Protein AF-A0A6C2UGC4-F1 (afd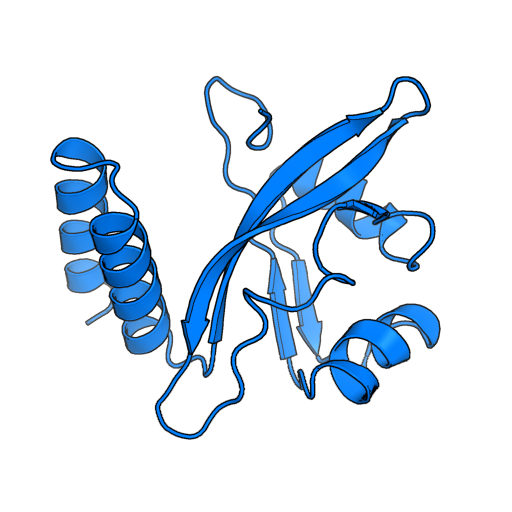b_monomer)

Sequence (134 aa):
MLLGALAHIAEKLTTDSGDDALYEILSTLGMAVGVDRTYLFDFKLLPAGNLIASQRAEWVEVGQDRQIANPELQSFDMAESGFADWNEKMHNGEVVACRASELSAAQQEVLLEMQGILSIAFVPVFANGTLRWL

Solvent-accessible surface area (backbone atoms only — not comparable to full-atom values): 7687 Å² total; per-residue (Å²): 109,55,70,60,40,51,51,51,38,54,53,43,68,76,74,46,86,48,72,68,46,52,37,51,40,30,41,44,49,20,66,55,74,71,47,64,61,31,77,40,67,39,35,42,76,44,97,89,70,47,47,27,34,27,61,73,48,61,27,64,42,94,92,56,88,85,59,80,84,41,66,76,48,48,69,27,49,36,47,85,52,62,37,48,73,52,53,57,38,33,73,73,62,38,70,50,72,51,48,30,89,79,50,56,72,58,41,24,45,57,35,33,70,72,64,67,35,65,58,52,73,49,71,60,56,67,53,97,89,35,69,35,61,123

Organism: NCBI:txid2750658

Mean predicted aligned error: 3.95 Å

Secondary structure (DSSP, 8-state):
-HHHHHHHHHHHHHH--SHHHHHHHHHHHHHHHT-SEEEEEEEEE-TTSPEEEEEEEEEE-TTSPP-TT-GGGSSEETTTTT-HHHHHHHHTT--EEEEGGGS-HHHHIIIIITT--SEEEE---EETTEE-B-

Foldseek 3Di:
DLVVLVVVLVVLVVPDDDQVSVQVNFVSNCVSVVHQKGWDWAWDQDPVRWIFTATDHMDGHPPFDDCNPPCCNGRPTCVVLPNPVVSVCLFVQHKDKDALVVDDPSSVCVQCVPRNHGIDIDGFDDDPSGRHHD

InterPro domains:
  IPR029016 GAF-like domain superfamily [G3DSA:3.30.450.40] (9-133)

Radius of gyration: 14.92 Å; Cα contacts (8 Å, |Δi|>4): 199; chains: 1; bounding box: 39×34×37 Å

pLDDT: mean 90.77, std 7.33, range [45.5, 97.31]

Nearest PDB structures (foldseek):
  7bmh-assembly2_B  TM=3.321E-01  e=2.075E+00  Plenodomus lingam
  3aot-assembly1_A  TM=5.809E-01  e=4.343E+00  Bombyx mori
  3a1z-assembly3_C  TM=4.392E-01  e=4.084E+00  Bombyx mori
  3aos-assembly1_A  TM=5.176E-01  e=5.555E+00  Bombyx mori
  3e8t-assembly1_A  TM=3.695E-01  e=3.002E+00  Epiphyas postvittana

Structure (mmCIF, N/CA/C/O backbone):
data_AF-A0A6C2UGC4-F1
#
_entry.id   AF-A0A6C2UGC4-F1
#
loop_
_atom_site.group_PDB
_atom_site.id
_atom_site.type_symbol
_atom_site.label_atom_id
_atom_site.label_alt_id
_atom_site.label_comp_id
_atom_site.label_asym_id
_atom_site.label_entity_id
_atom_site.label_seq_id
_atom_site.pdbx_PDB_ins_code
_atom_site.Cartn_x
_atom_site.Cartn_y
_atom_site.Cartn_z
_atom_site.occupancy
_atom_site.B_iso_or_equiv
_atom_site.auth_seq_id
_atom_site.auth_comp_id
_atom_site.auth_asym_id
_atom_site.auth_atom_id
_atom_site.pdbx_PDB_model_num
ATOM 1 N N . MET A 1 1 ? 11.108 -18.163 -7.708 1.00 75.75 1 MET A N 1
ATOM 2 C CA . MET A 1 1 ? 9.922 -18.729 -7.017 1.00 75.75 1 MET A CA 1
ATOM 3 C C . MET A 1 1 ? 9.711 -17.986 -5.704 1.00 75.75 1 MET A C 1
ATOM 5 O O . MET A 1 1 ? 10.706 -17.627 -5.086 1.00 75.75 1 MET A O 1
ATOM 9 N N . LEU A 1 2 ? 8.456 -17.787 -5.285 1.00 91.62 2 LEU A N 1
ATOM 10 C CA . LEU A 1 2 ? 8.039 -16.965 -4.133 1.00 91.62 2 LEU A CA 1
ATOM 11 C C . LEU A 1 2 ? 8.833 -17.211 -2.834 1.00 91.62 2 LEU A C 1
ATOM 13 O O . LEU A 1 2 ? 9.222 -16.261 -2.166 1.00 91.62 2 LEU A O 1
ATOM 17 N N . LEU A 1 3 ? 9.148 -18.469 -2.504 1.00 93.56 3 LEU A N 1
ATOM 18 C CA . LEU A 1 3 ? 9.935 -18.801 -1.305 1.00 93.56 3 LEU A CA 1
ATOM 19 C C . LEU A 1 3 ? 11.361 -18.226 -1.330 1.00 93.56 3 LEU A C 1
ATOM 21 O O . LEU A 1 3 ? 11.877 -17.830 -0.292 1.00 93.56 3 LEU A O 1
ATOM 25 N N . GLY A 1 4 ? 11.987 -18.148 -2.508 1.00 94.12 4 GLY A N 1
ATOM 26 C CA . GLY A 1 4 ? 13.308 -17.531 -2.654 1.00 94.12 4 GLY A CA 1
ATOM 27 C C . GLY A 1 4 ? 13.261 -16.015 -2.463 1.00 94.12 4 GLY A C 1
ATOM 28 O O . GLY A 1 4 ? 14.135 -15.455 -1.814 1.00 94.12 4 GLY A O 1
ATOM 29 N N . ALA A 1 5 ? 12.203 -15.369 -2.961 1.00 94.75 5 ALA A N 1
ATOM 30 C CA . ALA A 1 5 ? 11.967 -13.943 -2.740 1.00 94.75 5 ALA A CA 1
ATOM 31 C C . ALA A 1 5 ? 11.750 -13.633 -1.251 1.00 94.75 5 ALA A C 1
ATOM 33 O O . ALA A 1 5 ? 12.335 -12.692 -0.730 1.00 94.75 5 ALA A O 1
ATOM 34 N N . LEU A 1 6 ? 10.977 -14.467 -0.547 1.00 94.06 6 LEU A N 1
ATOM 35 C CA . LEU A 1 6 ? 10.776 -14.333 0.899 1.00 94.06 6 LEU A CA 1
ATOM 36 C C . LEU A 1 6 ? 12.083 -14.466 1.689 1.00 94.06 6 LEU A C 1
ATOM 38 O O . LEU A 1 6 ? 12.327 -13.663 2.586 1.00 94.06 6 LEU A O 1
ATOM 42 N N . ALA A 1 7 ? 12.927 -15.447 1.352 1.00 94.00 7 ALA A N 1
ATOM 43 C CA . ALA A 1 7 ? 14.232 -15.610 1.992 1.00 94.00 7 ALA A CA 1
ATOM 44 C C . ALA A 1 7 ? 15.131 -14.378 1.778 1.00 94.00 7 ALA A C 1
ATOM 46 O O . ALA A 1 7 ? 15.701 -13.873 2.742 1.00 94.00 7 ALA A O 1
ATOM 47 N N . HIS A 1 8 ? 15.186 -13.856 0.547 1.00 93.44 8 HIS A N 1
ATOM 48 C CA . HIS A 1 8 ? 15.947 -12.647 0.209 1.00 93.44 8 HIS A CA 1
ATOM 49 C C . HIS A 1 8 ? 15.455 -11.411 0.970 1.00 93.44 8 HIS A C 1
ATOM 51 O O . HIS A 1 8 ? 16.244 -10.681 1.563 1.00 93.44 8 HIS A O 1
ATOM 57 N N . ILE A 1 9 ? 14.135 -11.200 1.011 1.00 93.75 9 ILE A N 1
ATOM 58 C CA . ILE A 1 9 ? 13.521 -10.094 1.757 1.00 93.75 9 ILE A CA 1
ATOM 59 C C . ILE A 1 9 ? 13.868 -10.189 3.249 1.00 93.75 9 ILE A C 1
ATOM 61 O O . ILE A 1 9 ? 14.235 -9.182 3.853 1.00 93.75 9 ILE A O 1
ATOM 65 N N . ALA A 1 10 ? 13.787 -11.384 3.844 1.00 92.06 10 ALA A N 1
ATOM 66 C CA . ALA A 1 10 ? 14.123 -11.591 5.250 1.00 92.06 10 ALA A CA 1
ATOM 67 C C . ALA A 1 10 ? 15.601 -11.283 5.544 1.00 92.06 10 ALA A C 1
ATOM 69 O O . ALA A 1 10 ? 15.897 -10.587 6.512 1.00 92.06 10 ALA A O 1
ATOM 70 N N . GLU A 1 11 ? 16.522 -11.745 4.695 1.00 91.81 11 GLU A N 1
ATOM 71 C CA . GLU A 1 11 ? 17.949 -11.425 4.805 1.00 91.81 11 GLU A CA 1
ATOM 72 C C . GLU A 1 11 ? 18.182 -9.912 4.725 1.00 91.81 11 GLU A C 1
ATOM 74 O O . GLU A 1 11 ? 18.839 -9.330 5.595 1.00 91.81 11 GLU A O 1
ATOM 79 N N . LYS A 1 12 ? 17.573 -9.245 3.740 1.00 91.06 12 LYS A N 1
ATOM 80 C CA . LYS A 1 12 ? 17.740 -7.804 3.542 1.00 91.06 12 LYS A CA 1
ATOM 81 C C . LYS A 1 12 ? 17.233 -6.992 4.735 1.00 91.06 12 LYS A C 1
ATOM 83 O O . LYS A 1 12 ? 17.954 -6.129 5.226 1.00 91.06 12 LYS A O 1
ATOM 88 N N . LEU A 1 13 ? 16.059 -7.337 5.270 1.00 87.12 13 LEU A N 1
ATOM 89 C CA . LEU A 1 13 ? 15.481 -6.690 6.456 1.00 87.12 13 LEU A CA 1
ATOM 90 C C . LEU A 1 13 ? 16.383 -6.772 7.700 1.00 87.12 13 LEU A C 1
ATOM 92 O O . LEU A 1 13 ? 16.286 -5.919 8.578 1.00 87.12 13 LEU A O 1
ATOM 96 N N . THR A 1 14 ? 17.244 -7.790 7.795 1.00 86.62 14 THR A N 1
ATOM 97 C CA . THR A 1 14 ? 18.179 -7.957 8.925 1.00 86.62 14 THR A CA 1
ATOM 98 C C . THR A 1 14 ? 19.535 -7.285 8.736 1.00 86.62 14 THR A C 1
ATOM 100 O O . THR A 1 14 ? 20.288 -7.162 9.702 1.00 86.62 14 THR A O 1
ATOM 103 N N . THR A 1 15 ? 1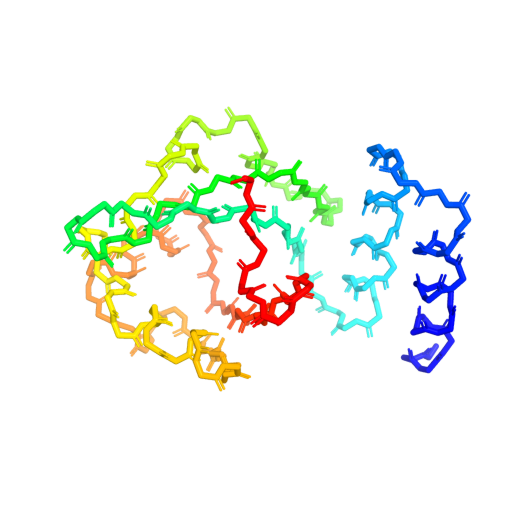9.867 -6.867 7.515 1.00 87.50 15 THR A N 1
ATOM 104 C CA . THR A 1 15 ? 21.217 -6.412 7.153 1.00 87.50 15 THR A CA 1
ATOM 105 C C . THR A 1 15 ? 21.280 -4.932 6.795 1.00 87.50 15 THR A C 1
ATOM 107 O O . THR A 1 15 ? 22.328 -4.320 6.994 1.00 87.50 15 THR A O 1
ATOM 110 N N . ASP A 1 16 ? 20.183 -4.343 6.313 1.00 83.25 16 ASP A N 1
ATOM 111 C CA . ASP A 1 16 ? 20.132 -2.949 5.875 1.00 83.25 16 ASP A CA 1
ATOM 112 C C . ASP A 1 16 ? 18.720 -2.362 6.042 1.00 83.25 16 ASP A C 1
ATOM 114 O O . ASP A 1 16 ? 17.713 -3.013 5.764 1.00 83.25 16 ASP A O 1
ATOM 118 N N . SER A 1 17 ? 18.647 -1.114 6.499 1.00 76.12 17 SER A N 1
ATOM 119 C CA . SER A 1 17 ? 17.405 -0.362 6.708 1.00 76.12 17 SER A CA 1
ATOM 120 C C . SER A 1 17 ? 17.333 0.935 5.896 1.00 76.12 17 SER A C 1
ATOM 122 O O . SER A 1 17 ? 16.423 1.741 6.106 1.00 76.12 17 SER A O 1
ATOM 124 N N . GLY A 1 18 ? 18.275 1.146 4.974 1.00 87.12 18 GLY A N 1
ATOM 125 C CA . GLY A 1 18 ? 18.298 2.289 4.070 1.00 87.12 18 GLY A CA 1
ATOM 126 C C . GLY A 1 18 ? 17.210 2.249 2.993 1.00 87.12 18 GLY A C 1
ATOM 127 O O . GLY A 1 18 ? 16.575 1.225 2.733 1.00 87.12 18 GLY A O 1
ATOM 128 N N . ASP A 1 19 ? 17.020 3.386 2.324 1.00 85.88 19 ASP A N 1
ATOM 129 C CA . ASP A 1 19 ? 16.008 3.540 1.272 1.00 85.88 19 ASP A CA 1
ATOM 130 C C . ASP A 1 19 ? 16.268 2.607 0.070 1.00 85.88 19 ASP A C 1
ATOM 132 O O . ASP A 1 19 ? 15.323 2.041 -0.484 1.00 85.88 19 ASP A O 1
ATOM 136 N N . ASP A 1 20 ? 17.537 2.359 -0.274 1.00 88.62 20 ASP A N 1
ATOM 137 C CA . ASP A 1 20 ? 17.920 1.407 -1.328 1.00 88.62 20 ASP A CA 1
ATOM 138 C C . ASP A 1 20 ? 17.507 -0.030 -0.975 1.00 88.62 20 ASP A C 1
ATOM 140 O O . ASP A 1 20 ? 17.025 -0.777 -1.830 1.00 88.62 20 ASP A O 1
ATOM 144 N N . ALA A 1 21 ? 17.625 -0.413 0.301 1.00 91.69 21 ALA A N 1
ATOM 145 C CA . ALA A 1 21 ? 17.188 -1.719 0.776 1.00 91.69 21 ALA A CA 1
ATOM 146 C C . ALA A 1 21 ? 15.667 -1.870 0.712 1.00 91.69 21 ALA A C 1
ATOM 148 O O . ALA A 1 21 ? 15.171 -2.917 0.295 1.00 91.69 21 ALA A O 1
ATOM 149 N N . LEU A 1 22 ? 14.920 -0.819 1.064 1.00 91.94 22 LEU A N 1
ATOM 150 C CA . LEU A 1 22 ? 13.462 -0.808 0.935 1.00 91.94 22 LEU A CA 1
ATOM 151 C C . LEU A 1 22 ? 13.026 -0.952 -0.525 1.00 91.94 22 LEU A C 1
ATOM 153 O O . LEU A 1 22 ? 12.124 -1.738 -0.811 1.00 91.94 22 LEU A O 1
ATOM 157 N N . TYR A 1 23 ? 13.677 -0.248 -1.453 1.00 93.31 23 TYR A N 1
ATOM 158 C CA . TYR A 1 23 ? 13.400 -0.396 -2.881 1.00 93.31 23 TYR A CA 1
ATOM 159 C C . TYR A 1 23 ? 13.679 -1.824 -3.374 1.00 93.31 23 TYR A C 1
ATOM 161 O O . TYR A 1 23 ? 12.867 -2.413 -4.090 1.00 93.31 23 TYR A O 1
ATOM 169 N N . GLU A 1 24 ? 14.798 -2.421 -2.961 1.00 95.00 24 GLU A N 1
ATOM 170 C CA . GLU A 1 24 ? 15.148 -3.800 -3.313 1.00 95.00 24 GLU A CA 1
ATOM 171 C C . GLU A 1 24 ? 14.126 -4.813 -2.766 1.00 95.00 24 GLU A C 1
ATOM 173 O O . GLU A 1 24 ? 13.689 -5.711 -3.490 1.00 95.00 24 GLU A O 1
ATOM 178 N N . ILE A 1 25 ? 13.681 -4.637 -1.520 1.00 95.44 25 ILE A N 1
ATOM 179 C CA . ILE A 1 25 ? 12.643 -5.466 -0.892 1.00 95.44 25 ILE A CA 1
ATOM 180 C C . ILE A 1 25 ? 11.327 -5.366 -1.669 1.00 95.44 25 ILE A C 1
ATOM 182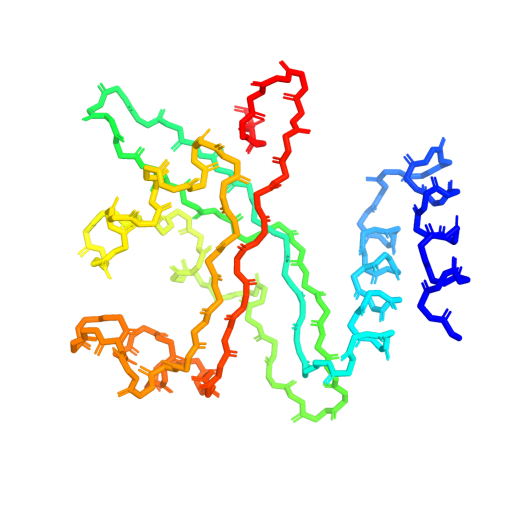 O O . ILE A 1 25 ? 10.741 -6.391 -2.025 1.00 95.44 25 ILE A O 1
ATOM 186 N N . LEU A 1 26 ? 10.876 -4.142 -1.951 1.00 96.00 26 LEU A N 1
ATOM 187 C CA . LEU A 1 26 ? 9.627 -3.889 -2.666 1.00 96.00 26 LEU A CA 1
ATOM 188 C C . LEU A 1 26 ? 9.677 -4.444 -4.095 1.00 96.00 26 LEU A C 1
ATOM 190 O O . LEU A 1 26 ? 8.756 -5.145 -4.506 1.00 96.00 26 LEU A O 1
ATOM 194 N N . SER A 1 27 ? 10.781 -4.243 -4.817 1.00 96.94 27 SER A N 1
ATOM 195 C CA . SER A 1 27 ? 10.949 -4.795 -6.168 1.00 96.94 27 SER A CA 1
ATOM 196 C C .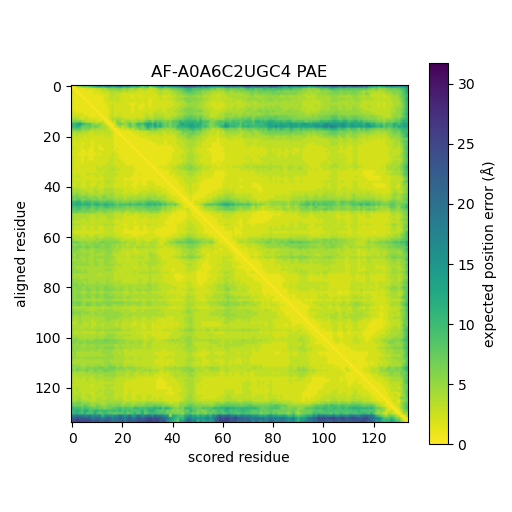 SER A 1 27 ? 10.965 -6.323 -6.186 1.00 96.94 27 SER A C 1
ATOM 198 O O . SER A 1 27 ? 10.295 -6.944 -7.012 1.00 96.94 27 SER A O 1
ATOM 200 N N . THR A 1 28 ? 11.666 -6.948 -5.236 1.00 96.94 28 THR A N 1
ATOM 201 C CA . THR A 1 28 ? 11.698 -8.407 -5.076 1.00 96.94 28 THR A CA 1
ATOM 202 C C . THR A 1 28 ? 10.300 -8.963 -4.809 1.00 96.94 28 THR A C 1
ATOM 204 O O . THR A 1 28 ? 9.913 -9.971 -5.405 1.00 96.94 28 THR A O 1
ATOM 207 N N . LEU A 1 29 ? 9.523 -8.297 -3.948 1.00 96.06 29 LEU A N 1
ATOM 208 C CA . LEU A 1 29 ? 8.139 -8.664 -3.661 1.00 96.06 29 LEU A CA 1
ATOM 209 C C . LEU A 1 29 ? 7.253 -8.514 -4.902 1.00 96.06 29 LEU A C 1
ATOM 211 O O . LEU A 1 29 ? 6.545 -9.454 -5.264 1.00 96.06 29 LEU A O 1
ATOM 215 N N 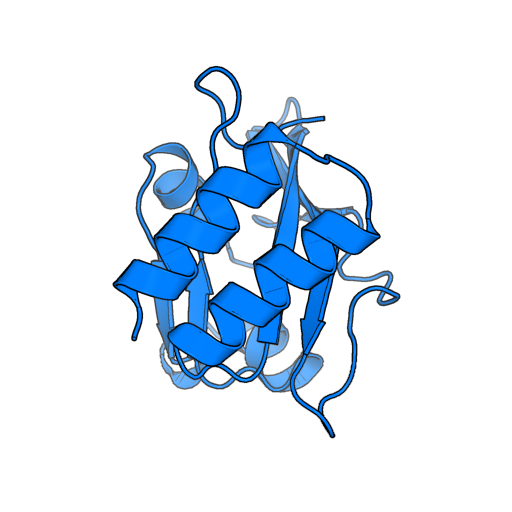. GLY A 1 30 ? 7.320 -7.360 -5.566 1.00 96.12 30 GLY A N 1
ATOM 216 C CA . GLY A 1 30 ? 6.502 -7.039 -6.731 1.00 96.12 30 GLY A CA 1
ATOM 217 C C . GLY A 1 30 ? 6.692 -8.036 -7.870 1.00 96.12 30 GLY A C 1
ATOM 218 O O . GLY A 1 30 ? 5.723 -8.627 -8.347 1.00 96.12 30 GLY A O 1
ATOM 219 N N . MET A 1 31 ? 7.950 -8.334 -8.211 1.00 96.19 31 MET A N 1
ATOM 220 C CA . MET A 1 31 ? 8.294 -9.343 -9.217 1.00 96.19 31 MET A CA 1
ATOM 221 C C . MET A 1 31 ? 7.849 -10.757 -8.820 1.00 96.19 31 MET A C 1
ATOM 223 O O . MET A 1 31 ? 7.442 -11.541 -9.675 1.00 96.19 31 MET A O 1
ATOM 227 N N . ALA A 1 32 ? 7.935 -11.118 -7.536 1.00 96.44 32 ALA A N 1
ATOM 228 C CA . ALA A 1 32 ? 7.577 -12.458 -7.074 1.00 96.44 32 ALA A CA 1
ATOM 229 C C . ALA A 1 32 ? 6.063 -12.715 -7.067 1.00 96.44 32 ALA A C 1
ATOM 231 O O . ALA A 1 32 ? 5.649 -13.857 -7.277 1.00 96.44 32 ALA A O 1
ATOM 232 N N . VAL A 1 33 ? 5.261 -11.679 -6.805 1.00 95.00 33 VAL A N 1
ATOM 233 C CA . VAL A 1 33 ? 3.790 -11.749 -6.783 1.00 95.00 33 VAL A CA 1
ATOM 234 C C . VAL A 1 33 ? 3.187 -11.423 -8.158 1.00 95.00 33 VAL A C 1
ATOM 236 O O . VAL A 1 33 ? 2.060 -11.824 -8.432 1.00 95.00 33 VAL A O 1
ATOM 239 N N . GLY A 1 34 ? 3.945 -10.773 -9.046 1.00 95.19 34 GLY A N 1
ATOM 240 C CA . GLY A 1 34 ? 3.493 -10.403 -10.388 1.00 95.19 34 GLY A CA 1
ATOM 241 C C . GLY A 1 34 ? 2.532 -9.216 -10.371 1.00 95.19 34 GLY A C 1
ATOM 242 O O . GLY A 1 34 ? 1.505 -9.256 -11.042 1.00 95.19 34 GLY A O 1
ATOM 243 N N . VAL A 1 35 ? 2.837 -8.200 -9.558 1.00 96.25 35 VAL A N 1
ATOM 244 C CA . VAL A 1 3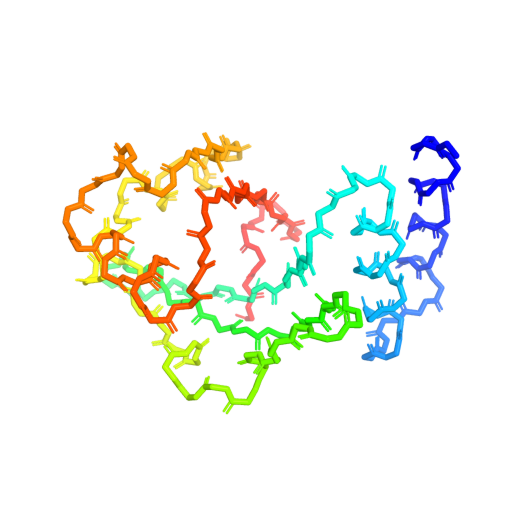5 ? 2.067 -6.948 -9.480 1.00 96.25 35 VAL A CA 1
ATOM 245 C C . VAL A 1 35 ? 2.825 -5.804 -10.140 1.00 96.25 35 VAL A C 1
ATOM 247 O O . VAL A 1 35 ? 4.054 -5.790 -10.136 1.00 96.25 35 VAL A O 1
ATOM 250 N N . ASP A 1 36 ? 2.089 -4.809 -10.630 1.00 97.19 36 ASP A N 1
ATOM 251 C CA . ASP A 1 36 ? 2.680 -3.657 -11.320 1.00 97.19 36 ASP A CA 1
ATOM 252 C C . ASP A 1 36 ? 3.388 -2.699 -10.353 1.00 97.19 36 ASP A C 1
ATOM 254 O O . ASP A 1 36 ? 4.290 -1.960 -10.741 1.00 97.19 36 ASP A O 1
ATOM 258 N N . ARG A 1 37 ? 2.928 -2.636 -9.094 1.00 97.12 37 ARG A N 1
ATOM 259 C CA . ARG A 1 37 ? 3.376 -1.651 -8.099 1.00 97.12 37 ARG A CA 1
ATOM 260 C C . ARG A 1 37 ? 3.334 -2.241 -6.693 1.00 97.12 37 ARG A C 1
ATOM 262 O O . ARG A 1 37 ? 2.426 -2.997 -6.352 1.00 97.12 37 ARG A O 1
ATOM 269 N N . THR A 1 38 ? 4.297 -1.858 -5.862 1.00 97.19 38 THR A N 1
ATOM 270 C CA . THR A 1 38 ? 4.330 -2.180 -4.428 1.00 97.19 38 THR A CA 1
ATOM 271 C C . THR A 1 38 ? 4.728 -0.955 -3.629 1.00 97.19 38 THR A C 1
ATOM 273 O O . THR A 1 38 ? 5.672 -0.246 -3.984 1.00 97.19 38 THR A O 1
ATOM 276 N N . TYR A 1 39 ? 4.045 -0.757 -2.509 1.00 95.12 39 TYR A N 1
ATOM 277 C CA . TYR A 1 39 ? 4.179 0.426 -1.679 1.00 95.12 39 TYR A CA 1
ATOM 278 C C . TYR A 1 39 ? 4.474 0.045 -0.240 1.00 95.12 39 TYR A C 1
ATOM 280 O O . TYR A 1 39 ? 4.034 -0.996 0.247 1.00 95.12 39 TYR A O 1
ATOM 288 N N . LEU A 1 40 ? 5.157 0.944 0.454 1.00 94.06 40 LEU A N 1
ATOM 289 C CA . LEU A 1 40 ? 5.234 0.939 1.902 1.00 94.06 40 LEU A CA 1
ATOM 290 C C . LEU A 1 40 ? 4.712 2.277 2.413 1.00 94.06 40 LEU A C 1
ATOM 292 O O . LEU A 1 40 ? 5.235 3.327 2.038 1.00 94.06 40 LEU A O 1
ATOM 296 N N . PHE A 1 41 ? 3.706 2.220 3.279 1.00 93.56 41 PHE A N 1
ATOM 297 C CA . PHE A 1 41 ? 3.144 3.376 3.967 1.00 93.56 41 PHE A CA 1
ATOM 298 C C . PHE A 1 41 ? 3.497 3.320 5.453 1.00 93.56 41 PHE A C 1
ATOM 300 O O . PHE A 1 41 ? 3.432 2.255 6.071 1.00 93.56 41 PHE A O 1
ATOM 307 N N . ASP A 1 42 ? 3.855 4.474 6.007 1.00 92.19 42 ASP A N 1
ATOM 308 C CA . ASP A 1 42 ? 3.861 4.706 7.447 1.00 92.19 42 ASP A CA 1
ATOM 309 C C . ASP A 1 42 ? 2.486 5.247 7.851 1.00 92.19 42 ASP A C 1
ATOM 311 O O . ASP A 1 42 ? 1.862 6.005 7.102 1.00 92.19 42 ASP A O 1
ATOM 315 N N . PHE A 1 43 ? 2.014 4.872 9.036 1.00 90.56 43 PHE A N 1
ATOM 316 C CA . PHE A 1 43 ? 0.747 5.357 9.568 1.00 90.56 43 PHE A CA 1
ATOM 317 C C . PHE A 1 43 ? 0.986 6.251 10.786 1.00 90.56 43 PHE A C 1
ATOM 319 O O . PHE A 1 43 ? 2.001 6.142 11.474 1.00 90.56 43 PHE A O 1
ATOM 326 N N . LYS A 1 44 ? 0.036 7.143 11.076 1.00 90.06 44 LYS A N 1
ATOM 327 C CA . LYS A 1 44 ? -0.053 7.925 12.317 1.00 90.06 44 LYS A CA 1
ATOM 328 C C . LYS A 1 44 ? -1.490 7.921 12.834 1.00 90.06 44 LYS A C 1
ATOM 330 O O . LYS A 1 44 ? -2.400 8.292 12.098 1.00 90.06 44 LYS A O 1
ATOM 335 N N . LEU A 1 45 ? -1.691 7.529 14.095 1.00 86.19 45 LEU A N 1
ATOM 336 C CA . LEU A 1 45 ? -2.999 7.581 14.748 1.00 86.19 45 LEU A CA 1
ATOM 337 C C . LEU A 1 45 ? -3.182 8.975 15.320 1.00 86.19 45 LEU A C 1
ATOM 339 O O . LEU A 1 45 ? -2.404 9.410 16.174 1.00 86.19 45 LEU A O 1
ATOM 343 N N . LEU A 1 46 ? -4.207 9.684 14.870 1.00 87.50 46 LEU A N 1
ATOM 344 C CA . LEU A 1 46 ? -4.579 10.942 15.500 1.00 87.50 46 LEU A CA 1
ATOM 345 C C . LEU A 1 46 ? -5.373 10.686 16.788 1.00 87.50 46 LEU A C 1
ATOM 347 O O . LEU A 1 46 ? -6.053 9.666 16.894 1.00 87.50 46 LEU A O 1
ATOM 351 N N . PRO A 1 47 ? -5.375 11.630 17.750 1.00 83.88 47 PRO A N 1
ATOM 352 C CA . PRO A 1 47 ? -6.180 11.515 18.971 1.00 83.88 47 PRO A CA 1
ATOM 353 C C . PRO A 1 47 ? -7.682 11.300 18.724 1.00 83.88 47 PRO A C 1
ATOM 355 O O . PRO A 1 47 ? -8.371 10.764 19.584 1.00 83.88 47 PRO A O 1
ATOM 358 N N . ALA A 1 48 ? -8.184 11.713 17.556 1.00 82.62 48 ALA A N 1
ATOM 359 C CA . ALA A 1 48 ? -9.567 11.508 17.130 1.00 82.62 48 ALA A CA 1
ATOM 360 C C . ALA A 1 48 ? -9.869 10.076 16.634 1.00 82.62 48 ALA A C 1
ATOM 362 O O . ALA A 1 48 ? -11.030 9.756 16.408 1.00 82.62 48 ALA A O 1
ATOM 363 N N . GLY A 1 49 ? -8.852 9.219 16.475 1.00 80.62 49 GLY A N 1
ATOM 364 C CA . GLY A 1 49 ? -8.980 7.844 15.977 1.00 80.62 49 GLY A CA 1
ATOM 365 C C . GLY A 1 49 ? -8.677 7.664 14.485 1.00 80.62 49 GLY A C 1
ATOM 366 O O . GLY A 1 49 ? -8.635 6.532 14.011 1.00 80.62 49 GLY A O 1
ATOM 367 N N . ASN A 1 50 ? -8.428 8.748 13.744 1.00 85.25 50 ASN A N 1
ATOM 368 C CA . ASN A 1 50 ? -8.136 8.684 12.310 1.00 85.25 50 ASN A CA 1
ATOM 369 C C . ASN A 1 50 ? -6.729 8.130 12.048 1.00 85.25 50 ASN A C 1
ATOM 371 O O . ASN A 1 50 ? -5.765 8.526 12.714 1.00 85.25 50 ASN A O 1
ATOM 375 N N . LEU A 1 51 ? -6.615 7.262 11.038 1.00 89.00 51 LEU A N 1
ATOM 376 C CA . LEU A 1 51 ? -5.336 6.843 10.471 1.00 89.00 51 LEU A CA 1
ATOM 377 C C . LEU A 1 51 ? -4.921 7.802 9.367 1.00 89.00 51 LEU A C 1
ATOM 379 O O . LEU A 1 51 ? -5.621 7.948 8.367 1.00 89.00 51 LEU A O 1
ATOM 383 N N . ILE A 1 52 ? -3.750 8.398 9.544 1.00 93.44 52 ILE A N 1
ATOM 384 C CA . ILE A 1 52 ? -3.090 9.204 8.528 1.00 93.44 52 ILE A CA 1
ATOM 385 C C . ILE A 1 52 ? -1.985 8.362 7.906 1.00 93.44 52 ILE A C 1
ATOM 387 O O . ILE A 1 52 ? -1.072 7.942 8.616 1.00 93.44 52 ILE A O 1
ATOM 391 N N . ALA A 1 53 ? -2.081 8.102 6.607 1.00 93.31 53 ALA A N 1
ATOM 392 C CA . ALA A 1 53 ? -1.095 7.350 5.847 1.00 93.31 53 ALA A CA 1
ATOM 393 C C . ALA A 1 53 ? -0.118 8.299 5.138 1.00 93.31 53 ALA A C 1
ATOM 395 O O . ALA A 1 53 ? -0.518 9.309 4.562 1.00 93.31 53 ALA A O 1
ATOM 396 N N . SER A 1 54 ? 1.165 7.953 5.138 1.00 95.19 54 SER A N 1
ATOM 397 C CA . SER A 1 54 ? 2.192 8.653 4.367 1.00 95.19 54 SER A CA 1
ATOM 398 C C . SER A 1 54 ? 3.047 7.648 3.616 1.00 95.19 54 SER A C 1
ATOM 400 O O . SER A 1 54 ? 3.588 6.709 4.205 1.00 95.19 54 SER A O 1
ATOM 402 N N . GLN A 1 55 ? 3.171 7.828 2.305 1.00 94.50 55 GLN A N 1
ATOM 403 C CA . GLN A 1 55 ? 3.960 6.930 1.473 1.00 94.50 55 GLN A CA 1
ATOM 404 C C . GLN A 1 55 ? 5.455 7.077 1.790 1.00 94.50 55 GLN A C 1
ATOM 406 O O . GLN A 1 55 ? 6.033 8.151 1.624 1.00 94.50 55 GLN A O 1
ATOM 411 N N . ARG A 1 56 ? 6.090 5.986 2.230 1.00 92.50 56 ARG A N 1
ATOM 412 C CA . ARG A 1 56 ? 7.503 5.951 2.641 1.00 92.50 56 ARG A CA 1
ATOM 413 C C . ARG A 1 56 ? 8.426 5.442 1.544 1.00 92.50 56 ARG A C 1
ATOM 415 O O . ARG A 1 56 ? 9.542 5.941 1.413 1.00 92.50 56 ARG A O 1
ATOM 422 N N . ALA A 1 57 ? 7.983 4.431 0.801 1.00 93.88 57 ALA A N 1
ATOM 423 C CA . ALA A 1 57 ? 8.745 3.831 -0.286 1.00 93.88 57 ALA A CA 1
ATOM 424 C C . ALA A 1 57 ? 7.826 3.261 -1.371 1.00 93.88 57 ALA A C 1
ATOM 426 O O . ALA A 1 57 ? 6.650 2.966 -1.142 1.00 93.88 57 ALA A O 1
ATOM 427 N N . GLU A 1 58 ? 8.388 3.110 -2.565 1.00 95.88 58 GLU A N 1
ATOM 428 C CA . GLU A 1 58 ? 7.679 2.662 -3.755 1.00 95.88 58 GLU A CA 1
ATOM 429 C C . GLU A 1 58 ? 8.617 1.900 -4.682 1.00 95.88 58 GLU A C 1
ATOM 431 O O . GLU A 1 58 ? 9.735 2.343 -4.957 1.00 95.88 58 GLU A O 1
ATOM 436 N N . TRP A 1 59 ? 8.101 0.808 -5.231 1.00 97.19 59 TRP A N 1
ATOM 437 C CA . TRP A 1 59 ? 8.590 0.224 -6.468 1.00 97.19 59 TRP A CA 1
ATOM 438 C C . TRP A 1 59 ? 7.445 0.139 -7.478 1.00 97.19 59 TRP A C 1
ATOM 440 O O . TRP A 1 59 ? 6.310 -0.178 -7.114 1.00 97.19 59 TRP A O 1
ATOM 450 N N . VAL A 1 60 ? 7.763 0.402 -8.744 1.00 96.94 60 VAL A N 1
ATOM 451 C CA . VAL A 1 60 ? 6.849 0.257 -9.877 1.00 96.94 60 VAL A CA 1
ATOM 452 C C . VAL A 1 60 ? 7.548 -0.509 -10.996 1.00 96.94 60 VAL A C 1
ATOM 454 O O . VAL A 1 60 ? 8.767 -0.391 -11.169 1.00 96.94 60 VAL A O 1
ATOM 457 N N . GLU A 1 61 ? 6.781 -1.275 -11.761 1.00 96.31 61 GLU A N 1
ATOM 458 C CA . GLU A 1 61 ? 7.241 -1.894 -12.996 1.00 96.31 61 GLU A CA 1
ATOM 459 C C . GLU A 1 61 ? 7.659 -0.822 -14.019 1.00 96.31 61 GLU A C 1
ATOM 461 O O . GLU A 1 61 ? 7.189 0.319 -14.018 1.00 96.31 61 GLU A O 1
ATOM 466 N N . VAL A 1 62 ? 8.575 -1.188 -14.915 1.00 92.38 62 VAL A N 1
ATOM 467 C CA . VAL A 1 62 ? 9.021 -0.318 -16.006 1.00 92.38 62 VAL A CA 1
ATOM 468 C C . VAL A 1 62 ? 7.829 0.134 -16.855 1.00 92.38 62 VAL A C 1
ATOM 470 O O . VAL A 1 62 ? 7.093 -0.683 -17.395 1.00 92.38 62 VAL A O 1
ATOM 473 N N . GLY A 1 63 ? 7.694 1.449 -17.026 1.00 90.81 63 GLY A N 1
ATOM 474 C CA . GLY A 1 63 ? 6.619 2.060 -17.813 1.00 90.81 63 GLY A CA 1
ATOM 475 C C . GLY A 1 63 ? 5.398 2.486 -16.996 1.00 90.81 63 GLY A C 1
ATOM 476 O O . GLY A 1 63 ? 4.510 3.112 -17.565 1.00 90.81 63 GLY A O 1
ATOM 477 N N . GLN A 1 64 ? 5.371 2.203 -15.691 1.00 91.38 64 GLN A N 1
ATOM 478 C CA . GLN A 1 64 ? 4.347 2.703 -14.774 1.00 91.38 64 GLN A CA 1
ATOM 479 C C . GLN A 1 64 ? 4.755 4.038 -14.141 1.00 91.38 64 GLN A C 1
ATOM 481 O O . GLN A 1 64 ? 5.934 4.281 -13.858 1.00 91.38 64 GLN A O 1
ATOM 486 N N . ASP A 1 65 ? 3.763 4.884 -13.865 1.00 90.56 65 ASP A N 1
ATOM 487 C CA . ASP A 1 65 ? 3.976 6.170 -13.204 1.00 90.56 65 ASP A CA 1
ATOM 488 C C . ASP A 1 65 ? 4.215 6.000 -11.701 1.00 90.56 65 ASP A C 1
ATOM 490 O O . ASP A 1 65 ? 3.479 5.311 -10.987 1.00 90.56 65 ASP A O 1
ATOM 494 N N . ARG A 1 66 ? 5.252 6.688 -11.221 1.00 92.62 66 ARG A N 1
ATOM 495 C CA . ARG A 1 66 ? 5.623 6.746 -9.807 1.00 92.62 66 ARG A CA 1
ATOM 496 C C . ARG A 1 66 ? 4.739 7.734 -9.059 1.00 92.62 66 ARG A C 1
ATOM 498 O O . ARG A 1 66 ? 4.522 8.849 -9.523 1.00 92.62 66 ARG A O 1
ATOM 505 N N . GLN A 1 67 ? 4.312 7.348 -7.867 1.00 93.06 67 GLN A N 1
ATOM 506 C CA . GLN A 1 67 ? 3.481 8.136 -6.964 1.00 93.06 67 GLN A CA 1
ATOM 507 C C . GLN A 1 67 ? 4.235 8.591 -5.709 1.00 93.06 67 GLN A C 1
ATOM 509 O O . GLN A 1 67 ? 3.709 9.400 -4.962 1.00 93.06 67 GLN A O 1
ATOM 514 N N . ILE A 1 68 ? 5.492 8.175 -5.495 1.00 92.06 68 ILE A N 1
ATOM 515 C CA . ILE A 1 68 ? 6.263 8.537 -4.286 1.00 92.06 68 ILE A CA 1
ATOM 516 C C . ILE A 1 68 ? 6.406 10.050 -4.037 1.00 92.06 68 ILE A C 1
ATOM 518 O O . ILE A 1 68 ? 6.588 10.478 -2.900 1.00 92.06 68 ILE A O 1
ATOM 522 N N . ALA A 1 69 ? 6.330 10.866 -5.092 1.00 92.56 69 ALA A N 1
ATOM 523 C CA . ALA A 1 69 ? 6.379 12.326 -5.013 1.00 92.56 69 ALA A CA 1
ATOM 524 C C . ALA A 1 69 ? 4.986 12.985 -5.018 1.00 92.56 69 ALA A C 1
ATOM 526 O O . ALA A 1 69 ? 4.900 14.211 -5.070 1.00 92.56 69 ALA A O 1
ATOM 527 N N . ASN A 1 70 ? 3.908 12.195 -4.995 1.00 92.62 70 ASN A N 1
ATOM 528 C CA . ASN A 1 70 ? 2.542 12.692 -4.981 1.00 92.62 70 ASN A CA 1
ATOM 529 C C . ASN A 1 70 ? 2.215 13.258 -3.585 1.00 92.62 70 ASN A C 1
ATOM 531 O O . ASN A 1 70 ? 2.174 12.494 -2.615 1.00 92.62 70 ASN A O 1
ATOM 535 N N . PRO A 1 71 ? 1.970 14.575 -3.453 1.00 93.38 71 PRO A N 1
ATOM 536 C CA . PRO A 1 71 ? 1.641 15.178 -2.166 1.00 93.38 71 PRO A CA 1
ATOM 537 C C . PRO A 1 71 ? 0.306 14.685 -1.594 1.00 93.38 71 PRO A C 1
ATOM 539 O O . PRO A 1 71 ? 0.133 14.730 -0.384 1.00 93.38 71 PRO A O 1
ATOM 542 N N . GLU A 1 72 ? -0.615 14.182 -2.418 1.00 91.50 72 GLU A N 1
ATOM 543 C CA . GLU A 1 72 ? -1.910 13.657 -1.960 1.00 91.50 72 GLU A CA 1
ATOM 544 C C . GLU A 1 72 ? -1.769 12.328 -1.208 1.00 91.50 72 GLU A C 1
ATOM 546 O O . GLU A 1 72 ? -2.613 11.988 -0.383 1.00 91.50 72 GLU A O 1
ATOM 551 N N . LEU A 1 73 ? -0.672 11.597 -1.433 1.00 92.44 73 LEU A N 1
ATOM 552 C CA . LEU A 1 73 ? -0.335 10.372 -0.698 1.00 92.44 73 LEU A CA 1
ATOM 553 C C . LEU A 1 73 ? 0.566 10.638 0.517 1.00 92.44 73 LEU A C 1
ATOM 555 O O . LEU A 1 73 ? 1.069 9.703 1.150 1.00 92.44 73 LEU A O 1
ATOM 559 N N . GLN A 1 74 ? 0.779 11.913 0.846 1.00 95.12 74 GLN A N 1
ATOM 560 C CA . GLN A 1 74 ? 1.479 12.351 2.042 1.00 95.12 74 GLN A CA 1
ATOM 561 C C . GLN A 1 74 ? 0.470 12.945 3.018 1.00 95.12 74 GLN A C 1
ATOM 563 O O . GLN A 1 74 ? -0.162 13.957 2.740 1.00 95.12 74 GLN A O 1
ATOM 568 N N . SER A 1 75 ? 0.362 12.353 4.206 1.00 93.88 75 SER A N 1
ATOM 569 C CA . SER A 1 75 ? -0.664 12.713 5.193 1.00 93.88 75 SER A CA 1
ATOM 570 C C . SER A 1 75 ? -2.104 12.483 4.709 1.00 93.88 75 SER A C 1
ATOM 572 O O . SER A 1 75 ? -3.000 13.271 5.000 1.00 93.88 75 SER A O 1
ATOM 574 N N . PHE A 1 76 ? -2.320 11.380 3.998 1.00 93.88 76 PHE A N 1
ATOM 575 C CA . PHE A 1 76 ? -3.613 10.940 3.491 1.00 93.88 76 PHE A CA 1
ATOM 576 C C . PHE A 1 76 ? -4.526 10.468 4.634 1.00 93.88 76 PHE A C 1
ATOM 578 O O . PHE A 1 76 ? -4.193 9.508 5.336 1.00 93.88 76 PHE A O 1
ATOM 585 N N . ASP A 1 77 ? -5.675 11.122 4.837 1.00 93.81 77 ASP A N 1
ATOM 586 C CA . ASP A 1 77 ? -6.663 10.690 5.833 1.00 93.81 77 ASP A CA 1
ATOM 587 C C . ASP A 1 77 ? -7.500 9.534 5.279 1.00 93.81 77 ASP A C 1
ATOM 589 O O . ASP A 1 77 ? -8.318 9.690 4.366 1.00 93.81 77 ASP A O 1
ATOM 593 N N . MET A 1 78 ? -7.295 8.352 5.860 1.00 92.69 78 MET A N 1
ATOM 594 C CA . MET A 1 78 ? -7.966 7.131 5.432 1.00 92.69 78 MET A CA 1
ATOM 595 C C . MET A 1 78 ? -9.482 7.206 5.629 1.00 92.69 78 MET A C 1
ATOM 597 O O . MET A 1 78 ? -10.235 6.701 4.803 1.00 92.69 78 MET A O 1
ATOM 601 N N . ALA A 1 79 ? -9.956 7.801 6.725 1.00 91.62 79 ALA A N 1
ATOM 602 C CA . ALA A 1 79 ? -11.381 7.829 7.028 1.00 91.62 79 ALA A CA 1
ATOM 603 C C . ALA A 1 79 ? -12.119 8.836 6.138 1.00 91.62 79 ALA A C 1
ATOM 605 O O . ALA A 1 79 ? -13.156 8.492 5.570 1.00 91.62 79 ALA A O 1
ATOM 606 N N . GLU A 1 80 ? -11.563 10.040 5.977 1.00 92.12 80 GLU A N 1
ATOM 607 C CA . GLU A 1 80 ? -12.131 11.088 5.117 1.00 92.12 80 GLU A CA 1
ATOM 608 C C . GLU A 1 80 ? -12.196 10.647 3.650 1.00 92.12 80 GLU A C 1
ATOM 610 O O . GLU A 1 80 ? -13.168 10.933 2.953 1.00 92.12 80 GLU A O 1
ATOM 615 N N . SER A 1 81 ? -11.222 9.847 3.217 1.00 91.19 81 SER A N 1
ATOM 616 C CA . SER A 1 81 ? -11.142 9.327 1.849 1.00 91.19 81 SER A CA 1
ATOM 617 C C . SER A 1 81 ? -11.962 8.049 1.613 1.00 91.19 81 SER A C 1
ATOM 619 O O . SER A 1 81 ? -11.836 7.408 0.572 1.00 91.19 81 SER A O 1
ATOM 621 N N . GLY A 1 82 ? -12.799 7.640 2.574 1.00 92.25 82 GLY A N 1
ATOM 622 C CA . GLY A 1 82 ? -13.709 6.500 2.420 1.00 92.25 82 GLY A CA 1
ATOM 623 C C . GLY A 1 82 ? -13.108 5.123 2.726 1.00 92.25 82 GLY A C 1
ATOM 624 O O . GLY A 1 82 ? -13.716 4.114 2.384 1.00 92.25 82 GLY A O 1
ATOM 625 N N . PHE A 1 83 ? -11.951 5.051 3.389 1.00 93.06 83 PHE A N 1
ATOM 626 C CA . PHE A 1 83 ? -11.268 3.812 3.801 1.00 93.06 83 PHE A CA 1
ATOM 627 C C . PHE A 1 83 ? -11.363 3.540 5.313 1.00 93.06 83 PHE A C 1
ATOM 629 O O . PHE A 1 83 ? -10.548 2.808 5.879 1.00 93.06 83 PHE A O 1
ATOM 636 N N . ALA A 1 84 ? -12.355 4.115 5.999 1.00 90.50 84 ALA A N 1
ATOM 637 C CA . ALA A 1 84 ? -12.545 3.926 7.439 1.00 90.50 84 ALA A CA 1
ATOM 638 C C . ALA A 1 84 ? -12.694 2.443 7.840 1.00 90.50 84 ALA A C 1
ATOM 640 O O . ALA A 1 84 ? -12.153 2.027 8.862 1.00 90.50 84 ALA A O 1
ATOM 641 N N . ASP A 1 85 ? -13.375 1.634 7.026 1.00 90.38 85 ASP A N 1
ATOM 642 C CA . ASP A 1 85 ? -13.560 0.197 7.263 1.00 90.38 85 ASP A CA 1
ATOM 643 C C . ASP A 1 85 ? -12.260 -0.607 7.088 1.00 90.38 85 ASP A C 1
ATOM 645 O O . ASP A 1 85 ? -12.079 -1.659 7.705 1.00 90.38 85 ASP A O 1
ATOM 649 N N . TRP A 1 86 ? -11.321 -0.114 6.276 1.00 91.31 86 TRP A N 1
ATOM 650 C CA . TRP A 1 86 ? -10.010 -0.742 6.111 1.00 91.31 86 TRP A CA 1
ATOM 651 C C . TRP A 1 86 ? -9.115 -0.478 7.313 1.00 91.31 86 TRP A C 1
ATOM 653 O O . TRP A 1 86 ? -8.318 -1.343 7.663 1.00 91.31 86 TRP A O 1
ATOM 663 N N . ASN A 1 87 ? -9.270 0.666 7.985 1.00 86.31 87 ASN A N 1
ATOM 664 C CA . ASN A 1 87 ? -8.507 0.978 9.19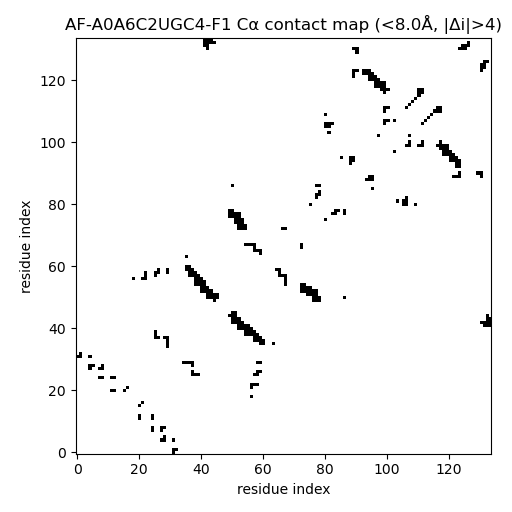4 1.00 86.31 87 ASN A CA 1
ATOM 665 C C . ASN A 1 87 ? -8.726 -0.075 10.285 1.00 86.31 87 ASN A C 1
ATOM 667 O O . ASN A 1 87 ? -7.758 -0.555 10.871 1.00 86.31 87 ASN A O 1
ATOM 671 N N . GLU A 1 88 ? -9.982 -0.460 10.527 1.00 84.38 88 GLU A N 1
ATOM 672 C CA . GLU A 1 88 ? -10.330 -1.484 11.518 1.00 84.38 88 GLU A CA 1
ATOM 673 C C . GLU A 1 88 ? -9.733 -2.847 11.142 1.00 84.38 88 GLU A C 1
ATOM 675 O O . GLU A 1 88 ? -9.044 -3.471 11.950 1.00 84.38 88 GLU A O 1
ATOM 680 N N . LYS A 1 89 ? -9.901 -3.268 9.882 1.00 90.25 89 LYS A N 1
ATOM 681 C CA . LYS A 1 89 ? -9.327 -4.519 9.361 1.00 90.25 89 LYS A CA 1
ATOM 682 C C . LYS A 1 89 ? -7.804 -4.552 9.495 1.00 90.25 89 LYS A C 1
ATOM 684 O O . LYS A 1 89 ? -7.249 -5.504 10.038 1.00 90.25 89 LYS A O 1
ATOM 689 N N . MET A 1 90 ? -7.118 -3.495 9.058 1.00 87.69 90 MET A N 1
ATOM 690 C CA . MET A 1 90 ? -5.659 -3.403 9.141 1.00 87.69 90 MET A CA 1
ATOM 691 C C . MET A 1 90 ? -5.168 -3.391 10.590 1.00 87.69 90 MET A C 1
ATOM 693 O O . MET A 1 90 ? -4.151 -4.017 10.885 1.00 87.69 90 MET A O 1
ATOM 697 N N . HIS A 1 91 ? -5.888 -2.732 11.504 1.00 84.00 91 HIS A N 1
ATOM 698 C CA . HIS A 1 91 ? -5.570 -2.761 12.933 1.00 84.00 91 HIS A CA 1
ATOM 699 C C . HIS A 1 91 ? -5.656 -4.181 13.513 1.00 84.00 91 HIS A C 1
ATOM 701 O O . HIS A 1 91 ? -4.800 -4.573 14.303 1.00 84.00 91 HIS A O 1
ATOM 707 N N . ASN A 1 92 ? -6.627 -4.975 13.055 1.00 87.88 92 ASN A N 1
ATOM 708 C CA . ASN A 1 92 ? -6.794 -6.379 13.435 1.00 87.88 92 ASN A CA 1
ATOM 709 C C . ASN A 1 92 ? -5.817 -7.336 12.722 1.00 87.88 92 ASN A C 1
ATOM 711 O O . ASN A 1 92 ? -5.852 -8.544 12.956 1.00 87.88 92 ASN A O 1
ATOM 715 N N . GLY A 1 93 ? -4.934 -6.819 11.861 1.00 89.12 93 GLY A N 1
ATOM 716 C CA . GLY A 1 93 ? -3.977 -7.620 11.098 1.00 89.12 93 GLY A CA 1
ATOM 717 C C . GLY A 1 93 ? -4.580 -8.323 9.882 1.00 89.12 93 GLY A C 1
ATOM 718 O O . GLY A 1 93 ? -3.958 -9.228 9.325 1.00 89.12 93 GLY A O 1
ATOM 719 N N . GLU A 1 94 ? -5.772 -7.917 9.453 1.00 93.81 94 GLU A N 1
ATOM 720 C CA . GLU A 1 94 ? -6.450 -8.490 8.297 1.00 93.81 94 GLU A CA 1
ATOM 721 C C . GLU A 1 94 ? -5.927 -7.886 6.989 1.00 93.81 94 GLU A C 1
ATOM 723 O O . GLU A 1 94 ? -5.737 -6.674 6.858 1.00 93.81 94 GLU A O 1
ATOM 728 N N . VAL A 1 95 ? -5.724 -8.749 5.992 1.00 94.50 95 VAL A N 1
ATOM 729 C CA . VAL A 1 95 ? -5.396 -8.335 4.625 1.00 94.50 95 VAL A CA 1
ATOM 730 C C . VAL A 1 95 ? -6.670 -7.901 3.913 1.00 94.50 95 VAL A C 1
ATOM 732 O O . VAL A 1 95 ? -7.660 -8.634 3.898 1.00 94.50 95 VAL A O 1
ATOM 735 N N . VAL A 1 96 ? -6.624 -6.746 3.253 1.00 94.25 96 VAL A N 1
ATOM 736 C CA . VAL A 1 96 ? -7.707 -6.284 2.380 1.00 94.25 96 VAL A CA 1
ATOM 737 C C . VAL A 1 96 ? -7.267 -6.435 0.933 1.00 94.25 96 VAL A C 1
ATOM 739 O O . VAL A 1 96 ? -6.348 -5.752 0.499 1.00 94.25 96 VAL A O 1
ATOM 742 N N . ALA A 1 97 ? -7.914 -7.318 0.173 1.00 95.50 97 ALA A N 1
ATOM 743 C CA . ALA A 1 97 ? -7.645 -7.510 -1.250 1.00 95.50 97 ALA A CA 1
ATOM 744 C C . ALA A 1 97 ? -8.940 -7.393 -2.057 1.00 95.50 97 ALA A C 1
ATOM 746 O O . ALA A 1 97 ? -9.933 -8.041 -1.729 1.00 95.50 97 ALA A O 1
ATOM 747 N N . CYS A 1 98 ? -8.945 -6.556 -3.094 1.00 95.38 98 CYS A N 1
ATOM 748 C CA . CYS A 1 98 ? -10.155 -6.247 -3.857 1.00 95.38 98 CYS A CA 1
ATOM 749 C C . CYS A 1 98 ? -9.846 -5.738 -5.272 1.00 95.38 98 CYS A C 1
ATOM 751 O O . CYS A 1 98 ? -8.737 -5.282 -5.566 1.00 95.38 98 CYS A O 1
ATOM 753 N N . ARG A 1 99 ? -10.852 -5.797 -6.153 1.00 97.31 99 ARG A N 1
ATOM 754 C CA . ARG A 1 99 ? -10.851 -5.036 -7.408 1.00 97.31 99 ARG A CA 1
ATOM 755 C C . ARG A 1 99 ? -11.393 -3.642 -7.146 1.00 97.31 99 ARG A C 1
ATOM 757 O O . ARG A 1 99 ? -12.406 -3.509 -6.465 1.00 97.31 99 ARG A O 1
ATOM 764 N N . ALA A 1 100 ? -10.788 -2.623 -7.747 1.00 95.38 100 ALA A N 1
ATOM 765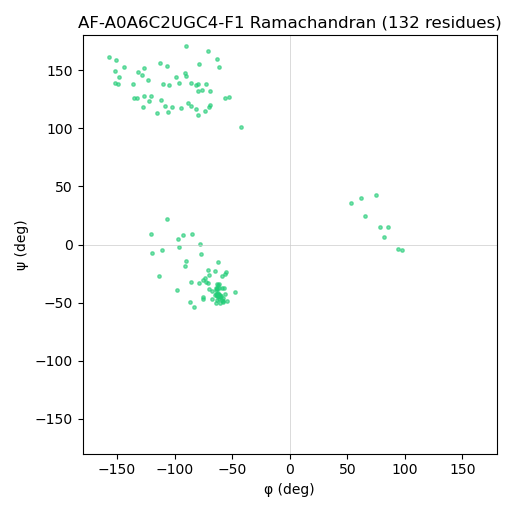 C CA . ALA A 1 100 ? -11.248 -1.249 -7.577 1.00 95.38 100 ALA A CA 1
ATOM 766 C C . ALA A 1 100 ? -12.711 -1.083 -8.023 1.00 95.38 100 ALA A C 1
ATOM 768 O O . ALA A 1 100 ? -13.490 -0.436 -7.337 1.00 95.38 100 ALA A O 1
ATOM 769 N N . SER A 1 101 ? -13.128 -1.774 -9.089 1.00 94.50 101 SER A N 1
ATOM 770 C CA . SER A 1 101 ? -14.508 -1.755 -9.598 1.00 94.50 101 SER A CA 1
ATOM 771 C C . SER A 1 101 ? -15.575 -2.280 -8.626 1.00 94.50 101 SER A C 1
ATOM 773 O O . SER A 1 101 ? -16.763 -2.106 -8.879 1.00 94.50 101 SER A O 1
ATOM 775 N N . GLU A 1 102 ? -15.179 -2.982 -7.562 1.00 94.31 102 GLU A N 1
ATOM 776 C CA . GLU A 1 102 ? -16.082 -3.553 -6.551 1.00 94.31 102 GLU A CA 1
ATOM 777 C C . GLU A 1 102 ? -16.219 -2.640 -5.314 1.00 94.31 102 GLU A C 1
ATOM 779 O O . GLU A 1 102 ? -16.971 -2.957 -4.393 1.00 94.31 102 GLU A O 1
ATOM 784 N N . LEU A 1 103 ? -15.498 -1.512 -5.282 1.00 94.06 103 LEU A N 1
ATOM 785 C CA . LEU A 1 103 ? -15.446 -0.594 -4.144 1.00 94.06 103 LEU A CA 1
ATOM 786 C C . LEU A 1 103 ? -16.509 0.504 -4.205 1.00 94.06 103 LEU A C 1
ATOM 788 O O . LEU A 1 103 ? -17.193 0.682 -5.214 1.00 94.06 103 LEU A O 1
ATOM 792 N N . SER A 1 104 ? -16.638 1.260 -3.112 1.00 94.19 104 SER A N 1
ATOM 793 C CA . SER A 1 104 ? -17.490 2.453 -3.074 1.00 94.19 104 SER A CA 1
ATOM 794 C C . SER A 1 104 ? -16.997 3.534 -4.045 1.00 94.19 104 SER A C 1
ATOM 796 O O . SER A 1 104 ? -15.826 3.552 -4.417 1.00 94.19 104 SER A O 1
ATOM 798 N N . ALA A 1 105 ? -17.874 4.467 -4.428 1.00 93.75 105 ALA A N 1
ATOM 799 C CA . ALA A 1 105 ? -17.524 5.543 -5.361 1.00 93.75 105 ALA A CA 1
ATOM 800 C C . ALA A 1 105 ? -16.313 6.374 -4.891 1.00 93.75 105 ALA A C 1
ATOM 802 O O . ALA A 1 105 ? -15.410 6.619 -5.680 1.00 93.75 105 ALA A O 1
ATOM 803 N N . ALA A 1 106 ? -16.244 6.718 -3.598 1.00 91.94 106 ALA A N 1
ATOM 804 C CA . ALA A 1 106 ? -15.114 7.464 -3.033 1.00 91.94 106 ALA A CA 1
ATOM 805 C C . ALA A 1 106 ? -13.785 6.692 -3.148 1.00 91.94 106 ALA A C 1
ATOM 807 O O . ALA A 1 106 ? -12.754 7.242 -3.520 1.00 91.94 106 ALA A O 1
ATOM 808 N N . GLN A 1 107 ? -13.809 5.384 -2.891 1.00 94.44 107 GLN A N 1
ATOM 809 C CA . GLN A 1 107 ? -12.620 4.540 -3.022 1.00 94.44 107 GLN A CA 1
ATOM 810 C C . GLN A 1 107 ? -12.227 4.322 -4.493 1.00 94.44 107 GLN A C 1
ATOM 812 O O . GLN A 1 107 ? -11.040 4.212 -4.799 1.00 94.44 107 GLN A O 1
ATOM 817 N N . GLN A 1 108 ? -13.204 4.261 -5.406 1.00 95.31 108 GLN A N 1
ATOM 818 C CA . GLN A 1 108 ? -12.962 4.191 -6.850 1.00 95.31 108 GLN A CA 1
ATOM 819 C C . GLN A 1 108 ? -12.302 5.464 -7.377 1.00 95.31 108 GLN A C 1
ATOM 821 O O . GLN A 1 108 ? -11.333 5.357 -8.122 1.00 95.31 108 GLN A O 1
ATOM 826 N N . GLU A 1 109 ? -12.757 6.641 -6.952 1.00 93.38 109 GLU A N 1
ATOM 827 C CA . GLU A 1 109 ? -12.124 7.918 -7.296 1.00 93.38 109 GLU A CA 1
ATOM 828 C C . GLU A 1 109 ? -10.633 7.901 -6.917 1.00 93.38 109 GLU A C 1
ATOM 830 O O . GLU A 1 109 ? -9.759 8.137 -7.752 1.00 93.38 109 GLU A O 1
ATOM 835 N N . VAL A 1 110 ? -10.316 7.477 -5.689 1.00 92.12 110 VAL A N 1
ATOM 836 C CA . VAL A 1 110 ? -8.931 7.431 -5.195 1.00 92.12 110 VAL A CA 1
ATOM 837 C C . VAL A 1 110 ? -8.065 6.389 -5.899 1.00 92.12 110 VAL A C 1
ATOM 839 O O . VAL A 1 110 ? -6.921 6.675 -6.261 1.00 92.12 110 VAL A O 1
ATOM 842 N N . LEU A 1 111 ? -8.562 5.162 -6.052 1.00 93.75 111 LEU A N 1
ATOM 843 C CA . LEU A 1 111 ? -7.751 4.057 -6.559 1.00 93.75 111 LEU A CA 1
ATOM 844 C C . LEU A 1 111 ? -7.762 3.999 -8.083 1.00 93.75 111 LEU A C 1
ATOM 846 O O . LEU A 1 111 ? -6.702 3.914 -8.699 1.00 93.75 111 LEU A O 1
ATOM 850 N N . LEU A 1 112 ? -8.936 4.045 -8.704 1.00 92.31 112 LEU A N 1
ATOM 851 C CA . LEU A 1 112 ? -9.075 3.878 -10.144 1.00 92.31 112 LEU A CA 1
ATOM 852 C C . LEU A 1 112 ? -8.817 5.186 -10.889 1.00 92.31 112 LEU A C 1
ATOM 854 O O . LEU A 1 112 ? -7.989 5.203 -11.795 1.00 92.31 112 LEU A O 1
ATOM 858 N N . GLU A 1 113 ? -9.510 6.264 -10.527 1.00 88.62 113 GLU A N 1
ATOM 859 C CA . GLU A 1 113 ? -9.489 7.495 -11.327 1.00 88.62 113 GLU A CA 1
ATOM 860 C C . GLU A 1 113 ? -8.185 8.272 -11.142 1.00 88.62 113 GLU A C 1
ATOM 862 O O . GLU A 1 113 ? -7.548 8.638 -12.129 1.00 88.62 113 GLU A O 1
ATOM 867 N N . MET A 1 114 ? -7.743 8.465 -9.896 1.00 87.25 114 MET A N 1
ATOM 868 C CA . MET A 1 114 ? -6.519 9.221 -9.610 1.00 87.25 114 MET A CA 1
ATOM 869 C C . MET A 1 114 ? -5.236 8.412 -9.836 1.00 87.25 114 MET A C 1
ATOM 871 O O . MET A 1 114 ? -4.215 8.973 -10.228 1.00 87.25 114 MET A O 1
ATOM 875 N N . GLN A 1 115 ? -5.264 7.097 -9.596 1.00 91.56 115 GLN A N 1
ATOM 876 C CA . GLN A 1 115 ? -4.045 6.272 -9.578 1.00 91.56 115 GLN A CA 1
ATOM 877 C C . GLN A 1 115 ? -4.016 5.145 -10.618 1.00 91.56 115 GLN A C 1
ATOM 879 O O . GLN A 1 115 ? -2.987 4.471 -10.757 1.00 91.56 115 GLN A O 1
ATOM 884 N N . GLY A 1 116 ? -5.110 4.896 -11.343 1.00 93.25 116 GLY A N 1
ATOM 885 C CA . GLY A 1 116 ? -5.184 3.827 -12.343 1.00 93.25 116 GLY A CA 1
ATOM 886 C C . GLY A 1 116 ? -5.067 2.414 -11.758 1.00 93.25 116 GLY A C 1
ATOM 887 O O . GLY A 1 116 ? -4.603 1.498 -12.433 1.00 93.25 116 GLY A O 1
ATOM 888 N N . ILE A 1 117 ? -5.406 2.218 -10.484 1.00 95.44 117 ILE A N 1
ATOM 889 C CA . ILE A 1 117 ? -5.330 0.925 -9.797 1.00 95.44 117 ILE A CA 1
ATOM 890 C C . ILE A 1 117 ? -6.577 0.105 -10.137 1.00 95.44 117 ILE A C 1
ATOM 892 O O . ILE A 1 117 ? -7.692 0.464 -9.771 1.00 95.44 117 ILE A O 1
ATOM 896 N N . LEU A 1 118 ? -6.387 -1.037 -10.803 1.00 96.69 118 LEU A N 1
ATOM 897 C CA . LEU A 1 118 ? -7.477 -1.964 -11.145 1.00 96.69 118 LEU A CA 1
ATOM 898 C C . LEU A 1 118 ? -7.788 -2.957 -10.016 1.00 96.69 118 LEU A C 1
ATOM 900 O O . LEU A 1 118 ? -8.935 -3.367 -9.823 1.00 96.69 118 LEU A O 1
ATOM 904 N N . SER A 1 119 ? -6.768 -3.346 -9.258 1.00 96.94 119 SER A N 1
ATOM 905 C CA . SER A 1 119 ? -6.870 -4.232 -8.100 1.00 96.94 119 SER A CA 1
ATOM 906 C C . SER A 1 119 ? -5.758 -3.930 -7.112 1.00 96.94 119 SER A C 1
ATOM 908 O O . SER A 1 119 ? -4.665 -3.544 -7.524 1.00 96.94 119 SER A O 1
ATOM 910 N N . ILE A 1 120 ? -6.018 -4.141 -5.825 1.00 96.06 120 ILE A N 1
ATOM 911 C CA . ILE A 1 120 ? -5.058 -3.84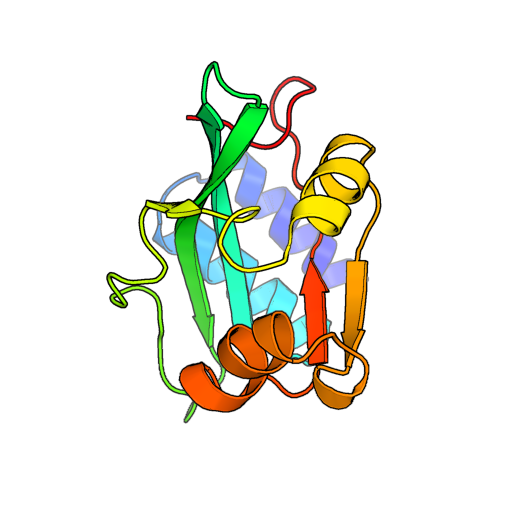0 -4.766 1.00 96.06 120 ILE A CA 1
ATOM 912 C C . ILE A 1 120 ? -5.119 -4.858 -3.634 1.00 96.06 120 ILE A C 1
ATOM 914 O O . ILE A 1 120 ? -6.166 -5.456 -3.379 1.00 96.06 120 ILE A O 1
ATOM 918 N N . ALA A 1 121 ? -3.987 -5.023 -2.952 1.00 95.88 121 ALA A N 1
ATOM 919 C CA . ALA A 1 121 ? -3.877 -5.728 -1.687 1.00 95.88 121 ALA A CA 1
ATOM 920 C C . ALA A 1 121 ? -3.179 -4.831 -0.654 1.00 95.88 121 ALA A C 1
ATOM 922 O O . ALA A 1 121 ? -2.023 -4.453 -0.833 1.00 95.88 121 ALA A O 1
ATOM 923 N N . PHE A 1 122 ? -3.878 -4.514 0.433 1.00 93.62 122 PHE A N 1
ATOM 924 C CA . PHE A 1 122 ? -3.327 -3.879 1.624 1.00 93.62 122 PHE A CA 1
ATOM 925 C C . PHE A 1 122 ? -2.964 -4.958 2.633 1.00 93.62 122 PHE A C 1
ATOM 927 O O . PHE A 1 122 ? -3.825 -5.704 3.105 1.00 93.62 122 PHE A O 1
ATOM 934 N N . VAL A 1 123 ? -1.675 -5.037 2.951 1.00 93.81 123 VAL A N 1
ATOM 935 C CA . VAL A 1 123 ? -1.127 -6.002 3.903 1.00 93.81 123 VAL A CA 1
ATOM 936 C C . VAL A 1 123 ? -0.567 -5.222 5.091 1.00 93.81 123 VAL A C 1
ATOM 938 O O . VAL A 1 123 ? 0.399 -4.475 4.911 1.00 93.81 123 VAL A O 1
ATOM 941 N N . PRO A 1 124 ? -1.152 -5.348 6.295 1.00 92.12 124 PRO A N 1
ATOM 942 C CA . PRO A 1 124 ? -0.682 -4.605 7.454 1.00 92.12 124 PRO A CA 1
ATOM 943 C C . PRO A 1 124 ? 0.695 -5.109 7.905 1.00 92.12 124 PRO A C 1
ATOM 945 O O . PRO A 1 124 ? 0.924 -6.310 8.056 1.00 92.12 124 PRO A O 1
ATOM 948 N N . VAL A 1 125 ? 1.615 -4.171 8.141 1.00 89.94 125 VAL A N 1
ATOM 949 C CA . VAL A 1 125 ? 2.958 -4.441 8.670 1.00 89.94 125 VAL A CA 1
ATOM 950 C C . VAL A 1 125 ? 3.051 -3.870 10.079 1.00 89.94 125 VAL A C 1
ATOM 952 O O . VAL A 1 125 ? 2.824 -2.678 10.296 1.00 89.94 125 VAL A O 1
ATOM 955 N N . PHE A 1 126 ? 3.407 -4.722 11.038 1.00 87.06 126 PHE A N 1
ATOM 956 C CA . PHE A 1 126 ? 3.510 -4.354 12.447 1.00 87.06 126 PHE A CA 1
ATOM 957 C C . PHE A 1 126 ? 4.970 -4.211 12.869 1.00 87.06 126 PHE A C 1
ATOM 959 O O . PHE A 1 126 ? 5.804 -5.064 12.566 1.00 87.06 126 PHE A O 1
ATOM 966 N N . ALA A 1 127 ? 5.258 -3.163 13.633 1.00 82.19 127 ALA A N 1
ATOM 967 C CA . ALA A 1 127 ? 6.510 -2.990 14.353 1.00 82.19 127 ALA A CA 1
ATOM 968 C C . ALA A 1 127 ? 6.186 -2.872 15.847 1.00 82.19 127 ALA A C 1
ATOM 970 O O . ALA A 1 127 ? 5.332 -2.082 16.239 1.00 82.19 127 ALA A O 1
ATOM 971 N N . ASN A 1 128 ? 6.838 -3.681 16.687 1.00 82.38 128 ASN A N 1
ATOM 972 C CA . ASN A 1 128 ? 6.618 -3.701 18.141 1.00 82.38 128 ASN A CA 1
ATOM 973 C C . ASN A 1 128 ? 5.146 -3.893 18.566 1.00 82.38 128 ASN A C 1
ATOM 975 O O . ASN A 1 128 ? 4.708 -3.335 19.568 1.00 82.38 128 ASN A O 1
ATOM 979 N N . GLY A 1 129 ? 4.387 -4.700 17.815 1.00 74.44 129 GLY A N 1
ATOM 980 C CA . GLY A 1 129 ? 2.990 -5.020 18.132 1.00 74.44 129 GLY A CA 1
ATOM 981 C C . GLY A 1 129 ? 1.976 -3.964 17.694 1.00 74.44 129 GLY A C 1
ATOM 982 O O . GLY A 1 129 ? 0.792 -4.119 17.978 1.00 74.44 129 GLY A O 1
ATOM 983 N N . THR A 1 130 ? 2.410 -2.934 16.970 1.00 74.19 130 THR A N 1
ATOM 984 C CA . THR A 1 130 ? 1.514 -1.895 16.466 1.00 74.19 130 THR A CA 1
ATOM 985 C C . THR A 1 130 ? 1.705 -1.686 14.973 1.00 74.19 130 THR A C 1
ATOM 987 O O . THR A 1 130 ? 2.812 -1.861 14.456 1.00 74.19 130 THR A O 1
ATOM 990 N N . LEU A 1 131 ? 0.614 -1.364 14.267 1.00 77.12 131 LEU A N 1
ATOM 991 C CA . LEU A 1 131 ? 0.672 -1.008 12.848 1.00 77.12 131 LEU A CA 1
ATOM 992 C C . LEU A 1 131 ? 1.712 0.101 12.702 1.00 77.12 131 LEU A C 1
ATOM 994 O O . LEU A 1 131 ? 1.669 1.048 13.478 1.00 77.12 131 LEU A O 1
ATOM 998 N N . ARG A 1 132 ? 2.680 -0.078 11.802 1.00 64.38 132 ARG A N 1
ATOM 999 C CA . ARG A 1 132 ? 3.907 0.726 11.725 1.00 64.38 132 ARG A CA 1
ATOM 1000 C C . ARG A 1 132 ? 3.641 2.232 11.917 1.00 64.38 132 ARG A C 1
ATOM 1002 O O . ARG A 1 132 ? 3.201 2.907 10.987 1.00 64.38 132 ARG A O 1
ATOM 1009 N N . TRP A 1 133 ? 3.925 2.722 13.128 1.00 55.25 133 TRP A N 1
ATOM 1010 C CA . TRP A 1 133 ? 3.860 4.137 13.492 1.00 55.25 133 TRP A CA 1
ATOM 1011 C C . TRP A 1 133 ? 5.251 4.758 13.439 1.00 55.25 133 TRP A C 1
ATOM 1013 O O . TRP A 1 133 ? 6.232 4.108 13.816 1.00 55.25 133 TRP A O 1
ATOM 1023 N N . LEU A 1 134 ? 5.307 6.022 13.023 1.00 45.50 134 LEU A N 1
ATOM 1024 C CA . LEU A 1 134 ? 6.386 6.934 13.410 1.00 45.50 134 LEU A CA 1
ATOM 1025 C C . LEU A 1 134 ? 6.231 7.356 14.877 1.00 45.50 134 LEU A C 1
ATOM 1027 O O . LEU A 1 134 ? 5.077 7.620 15.294 1.00 45.50 134 LEU A O 1
#